Protein AF-A0A9E6VM43-F1 (afdb_monomer)

Sequence (97 aa):
MYATGKEVNFVYEDHHLFIKFTKNGKAADRELFSFSELSDKHFEVIFCGDIDGDTVPDFILETGWHYNLREPALFLSGAAGEDRLYKIVATHKSYGC

Secondary structure (DSSP, 8-state):
-EEEEEEETTEEEEEEEEEEEEETTEEEEEEEEEES---S---EEEEEE-SSSSSSPEEE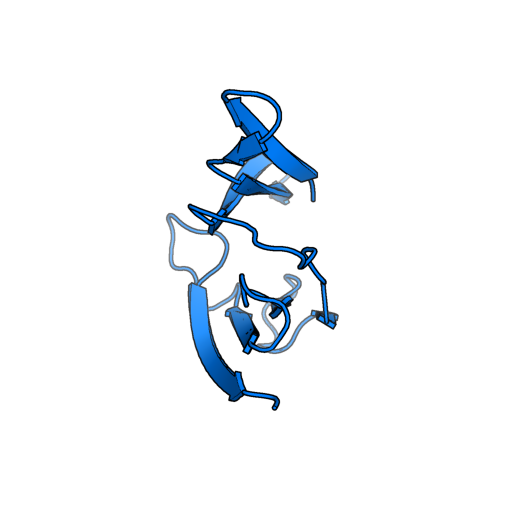EE---STTEE-EEEEESTTS-SS-S-EEEEE--EE--

Mean predicted aligned error: 5.44 Å

Radius of gyration: 14.49 Å; Cα contacts (8 Å, |Δi|>4): 207; chains: 1; bounding box: 32×27×41 Å

Nearest PDB structures (foldseek):
  3od9-assembly1_B  TM=4.903E-01  e=5.179E+00  Aeromonas hydrophila subsp. hydrophila ATCC 7966
  5wfc-assembly1_A  TM=3.747E-01  e=6.397E+00  Thermochaetoides thermophila DSM 1495
  8qca-assembly1_C  TM=4.002E-01  e=9.259E+00  Saccharomyces cerevisiae

Solvent-accessible surface area (backbone atoms only — not comparable to full-atom values): 5718 Å² total; per-residue (Å²): 110,54,74,48,62,43,80,52,95,94,37,66,32,60,32,37,34,32,40,69,48,72,59,96,90,42,77,49,76,44,82,75,50,73,40,71,59,62,45,88,43,75,83,42,79,77,41,79,44,62,82,88,73,73,84,48,70,18,37,32,32,44,68,34,38,38,73,47,40,48,25,45,32,36,31,34,36,84,69,22,61,93,92,39,72,52,27,80,79,48,73,48,83,46,76,63,132

Structure (mmCIF, N/CA/C/O backbone):
data_AF-A0A9E6VM43-F1
#
_entry.id   AF-A0A9E6VM43-F1
#
loop_
_atom_site.group_PDB
_atom_site.id
_atom_site.type_symbol
_atom_site.label_atom_id
_atom_site.label_alt_id
_atom_site.label_comp_id
_atom_site.label_asym_id
_atom_site.label_entity_id
_atom_site.label_seq_id
_atom_site.pdbx_PDB_ins_code
_atom_site.Cartn_x
_atom_site.Cartn_y
_atom_site.Cartn_z
_atom_site.occupancy
_atom_site.B_iso_or_equiv
_atom_site.auth_seq_id
_atom_site.auth_comp_id
_atom_site.auth_asym_id
_atom_site.auth_atom_id
_atom_site.pdbx_PDB_model_num
ATOM 1 N N . MET A 1 1 ? -5.235 10.335 -0.138 1.00 81.31 1 MET A N 1
ATOM 2 C CA . MET A 1 1 ? -3.869 9.832 -0.404 1.00 81.31 1 MET A CA 1
ATOM 3 C C . MET A 1 1 ? -3.134 10.842 -1.263 1.00 81.31 1 MET A C 1
ATOM 5 O O . MET A 1 1 ? -3.797 11.589 -1.974 1.00 81.31 1 MET A O 1
ATOM 9 N N . TYR A 1 2 ? -1.809 10.894 -1.173 1.00 83.38 2 TYR A N 1
ATOM 10 C CA . TYR A 1 2 ? -0.969 11.706 -2.056 1.00 83.38 2 TYR A CA 1
ATOM 11 C C . TYR A 1 2 ? 0.363 10.994 -2.295 1.00 83.38 2 TYR A C 1
ATOM 13 O O . TYR A 1 2 ? 0.811 10.236 -1.437 1.00 83.38 2 TYR A O 1
ATOM 21 N N . ALA A 1 3 ? 0.973 11.227 -3.454 1.00 81.88 3 ALA A N 1
ATOM 22 C CA . ALA A 1 3 ? 2.292 10.706 -3.782 1.00 81.88 3 ALA A CA 1
ATOM 23 C C . ALA A 1 3 ? 3.333 11.831 -3.742 1.00 81.88 3 ALA A C 1
ATOM 25 O O . ALA A 1 3 ? 3.016 12.986 -4.036 1.00 81.88 3 ALA A O 1
ATOM 26 N N . THR A 1 4 ? 4.565 11.490 -3.388 1.00 86.12 4 THR A N 1
ATOM 27 C CA . THR A 1 4 ? 5.745 12.346 -3.545 1.00 86.12 4 THR A CA 1
ATOM 28 C C . THR A 1 4 ? 6.769 11.624 -4.408 1.00 86.12 4 THR A C 1
ATOM 30 O O . THR A 1 4 ? 6.768 10.399 -4.449 1.00 86.12 4 THR A O 1
ATOM 33 N N . GLY A 1 5 ? 7.654 12.373 -5.054 1.00 83.75 5 GLY A N 1
ATOM 34 C CA . GLY A 1 5 ? 8.798 11.846 -5.794 1.00 83.75 5 GLY A CA 1
ATOM 35 C C . GLY A 1 5 ? 9.919 12.878 -5.808 1.00 83.75 5 GLY A C 1
ATOM 36 O O . GLY A 1 5 ? 9.678 14.064 -5.553 1.00 83.75 5 GLY A O 1
ATOM 37 N N . LYS A 1 6 ? 11.139 12.433 -6.083 1.00 84.94 6 LYS A N 1
ATOM 38 C CA . LYS A 1 6 ? 12.324 13.282 -6.182 1.00 84.94 6 LYS A CA 1
ATOM 39 C C . LYS A 1 6 ? 12.745 13.404 -7.637 1.00 84.94 6 LYS A C 1
ATOM 41 O O . LYS A 1 6 ? 12.996 12.406 -8.293 1.00 84.94 6 LYS A O 1
ATOM 46 N N . GLU A 1 7 ? 12.860 14.630 -8.129 1.00 83.94 7 GLU A N 1
ATOM 47 C CA . GLU A 1 7 ? 13.364 14.869 -9.479 1.00 83.94 7 GLU A CA 1
ATOM 48 C C . GLU A 1 7 ? 14.899 14.776 -9.513 1.00 83.94 7 GLU A C 1
ATOM 50 O O . GLU A 1 7 ? 15.598 15.476 -8.774 1.00 83.94 7 GLU A O 1
ATOM 55 N N . VAL A 1 8 ? 15.421 13.919 -10.387 1.00 82.06 8 VAL A N 1
ATOM 56 C CA . VAL A 1 8 ? 16.841 13.726 -10.684 1.00 82.06 8 VAL A CA 1
ATOM 57 C C . VAL A 1 8 ? 16.989 13.671 -12.205 1.00 82.06 8 VAL A C 1
ATOM 59 O O . VAL A 1 8 ? 16.467 12.777 -12.856 1.00 82.06 8 VAL A O 1
ATOM 62 N N . ASN A 1 9 ? 17.691 14.637 -12.806 1.00 85.12 9 ASN A N 1
ATOM 63 C CA . ASN A 1 9 ? 17.928 14.684 -14.260 1.00 85.12 9 ASN A CA 1
ATOM 64 C C . ASN A 1 9 ? 16.650 14.557 -15.128 1.00 85.12 9 ASN A C 1
ATOM 66 O O . ASN A 1 9 ? 16.654 13.819 -16.111 1.00 85.12 9 ASN A O 1
ATOM 70 N N . PHE A 1 10 ? 15.574 15.280 -14.788 1.00 78.56 10 PHE A N 1
ATOM 71 C CA . PHE A 1 10 ? 14.259 15.217 -15.461 1.00 78.56 10 PHE A CA 1
ATOM 72 C C . PHE A 1 10 ? 13.516 13.875 -15.331 1.00 78.56 10 PHE A C 1
ATOM 74 O O . PHE A 1 10 ? 12.509 13.658 -16.004 1.00 78.56 10 PHE A O 1
ATOM 81 N N . VAL A 1 11 ? 13.987 12.989 -14.455 1.00 72.75 11 VAL A N 1
ATOM 82 C CA . VAL A 1 11 ? 13.325 11.739 -14.079 1.00 72.75 11 VAL A CA 1
ATOM 83 C C . VAL A 1 11 ? 12.858 11.870 -12.635 1.00 72.75 11 VAL A C 1
ATOM 85 O O . VAL A 1 11 ? 13.573 12.418 -11.800 1.00 72.75 11 VAL A O 1
ATOM 88 N N . TYR A 1 12 ? 11.651 11.401 -12.328 1.00 73.44 12 TYR A N 1
ATOM 89 C CA . TYR A 1 12 ? 11.224 11.256 -10.939 1.00 73.44 12 TYR A CA 1
ATOM 90 C C . TYR A 1 12 ? 11.658 9.879 -10.433 1.00 73.44 12 TYR A C 1
ATOM 92 O O . TYR A 1 12 ? 11.421 8.868 -11.087 1.00 73.44 12 TYR A O 1
ATOM 100 N N . GLU A 1 13 ? 12.306 9.857 -9.277 1.00 78.00 13 GLU A N 1
ATOM 101 C CA . GLU A 1 13 ? 12.769 8.678 -8.542 1.00 78.00 13 GLU A CA 1
ATOM 102 C C . GLU A 1 13 ? 12.203 8.735 -7.112 1.00 78.00 13 GLU A C 1
ATOM 104 O O . GLU A 1 13 ? 11.579 9.732 -6.731 1.00 78.00 13 GLU A O 1
ATOM 109 N N . ASP A 1 14 ? 12.414 7.688 -6.309 1.00 78.44 14 ASP A N 1
ATOM 110 C CA . ASP A 1 14 ? 12.028 7.647 -4.888 1.00 78.44 14 ASP A CA 1
ATOM 111 C C . ASP A 1 14 ? 10.559 8.047 -4.664 1.00 78.44 14 ASP A C 1
ATOM 113 O O . ASP A 1 14 ? 10.234 9.070 -4.050 1.00 78.44 14 ASP A O 1
ATOM 117 N N . HIS A 1 15 ? 9.638 7.260 -5.216 1.00 79.69 15 HIS A N 1
ATOM 118 C CA . HIS A 1 15 ? 8.216 7.557 -5.127 1.00 79.69 15 HIS A CA 1
ATOM 119 C C . HIS A 1 15 ? 7.645 7.013 -3.826 1.00 79.69 15 HIS A C 1
ATOM 121 O O . HIS A 1 15 ? 7.674 5.810 -3.584 1.00 79.69 15 HIS A O 1
ATOM 127 N N . HIS A 1 16 ? 7.049 7.879 -3.015 1.00 83.88 16 HIS A N 1
ATOM 128 C CA . HIS A 1 16 ? 6.393 7.488 -1.770 1.00 83.88 16 HIS A CA 1
ATOM 129 C C . HIS A 1 16 ? 4.908 7.804 -1.852 1.00 83.88 16 HIS A C 1
ATOM 131 O O . HIS A 1 16 ? 4.503 8.908 -2.215 1.00 83.88 16 HIS A O 1
ATOM 137 N N . LEU A 1 17 ? 4.084 6.835 -1.484 1.00 83.31 17 LEU A N 1
ATOM 138 C CA . LEU A 1 17 ? 2.648 6.987 -1.369 1.00 83.31 17 LEU A CA 1
ATOM 139 C C . LEU A 1 17 ? 2.279 7.157 0.098 1.00 83.31 17 LEU A C 1
ATOM 141 O O . LEU A 1 17 ? 2.573 6.300 0.928 1.00 83.31 17 LEU A O 1
ATOM 145 N N . PHE A 1 18 ? 1.568 8.234 0.403 1.00 86.06 18 PHE A N 1
ATOM 146 C CA . PHE A 1 18 ? 1.103 8.548 1.744 1.00 86.06 18 PHE A CA 1
ATOM 147 C C . PHE A 1 18 ? -0.417 8.482 1.839 1.00 86.06 18 PHE A C 1
ATOM 149 O O . PHE A 1 18 ? -1.163 8.912 0.945 1.00 86.06 18 PHE A O 1
ATOM 156 N N . ILE A 1 19 ? -0.887 8.018 2.992 1.00 85.62 19 ILE A N 1
ATOM 157 C CA . ILE A 1 19 ? -2.283 8.117 3.394 1.00 85.62 19 ILE A CA 1
ATOM 158 C C . ILE A 1 19 ? -2.430 9.134 4.522 1.00 85.62 19 ILE A C 1
ATOM 160 O O . ILE A 1 19 ? -1.672 9.139 5.493 1.00 85.62 19 ILE A O 1
ATOM 164 N N . LYS A 1 20 ? -3.429 10.004 4.363 1.00 87.62 20 LYS A N 1
ATOM 165 C CA . LYS A 1 20 ? -3.895 10.914 5.406 1.00 87.62 20 LYS A CA 1
ATOM 166 C C . LYS A 1 20 ? -5.106 10.284 6.059 1.00 87.62 20 LYS A C 1
ATOM 168 O O . LYS A 1 20 ? -6.031 9.889 5.349 1.00 87.62 20 LYS A O 1
ATOM 173 N N . PHE A 1 21 ? -5.114 10.217 7.378 1.00 77.19 21 PHE A N 1
ATOM 174 C CA . PHE A 1 21 ? -6.220 9.650 8.137 1.00 77.19 21 PHE A CA 1
ATOM 175 C C . PHE A 1 21 ? -6.464 10.469 9.401 1.00 77.19 21 PHE A C 1
ATOM 177 O O . PHE A 1 21 ? -5.582 11.164 9.907 1.00 77.19 21 PHE A O 1
ATOM 184 N N . THR A 1 22 ? -7.691 10.394 9.908 1.00 81.25 22 THR A N 1
ATOM 185 C CA . THR A 1 22 ? -8.050 10.940 11.217 1.00 81.25 22 THR A CA 1
ATOM 186 C C . THR A 1 22 ? -8.467 9.784 12.108 1.00 81.25 22 THR A C 1
ATOM 188 O O . THR A 1 22 ? -9.447 9.108 11.813 1.00 81.25 22 THR A O 1
ATOM 191 N N . LYS A 1 23 ? -7.738 9.558 13.203 1.00 71.88 23 LYS A N 1
ATOM 192 C CA . LYS A 1 23 ? -8.069 8.540 14.212 1.00 71.88 23 LYS A CA 1
ATOM 193 C C . LYS A 1 23 ? -8.259 9.234 15.552 1.00 71.88 23 LYS A C 1
ATOM 195 O O . LYS A 1 23 ? -7.390 9.989 15.983 1.00 71.88 23 LYS A O 1
ATOM 200 N N . ASN A 1 24 ? -9.403 9.017 16.200 1.00 78.50 24 ASN A N 1
ATOM 201 C CA . ASN A 1 24 ? -9.751 9.651 17.482 1.00 78.50 24 ASN A CA 1
ATOM 202 C C . ASN A 1 24 ? -9.580 11.188 17.472 1.00 78.50 24 ASN A C 1
ATOM 204 O O . ASN A 1 24 ? -9.024 11.767 18.403 1.00 78.50 24 ASN A O 1
ATOM 208 N N . GLY A 1 25 ? -9.990 11.846 16.380 1.00 83.38 25 GLY A N 1
ATOM 209 C CA . GLY A 1 25 ? -9.894 13.304 16.218 1.00 83.38 25 GLY A CA 1
ATOM 210 C C . GLY A 1 25 ? -8.486 13.850 15.949 1.00 83.38 25 GLY A C 1
ATOM 211 O O . GLY A 1 25 ? -8.323 15.061 15.822 1.00 83.38 25 GLY A O 1
ATOM 212 N N . LYS A 1 26 ? -7.466 12.990 15.838 1.00 83.25 26 LYS A N 1
ATOM 213 C CA . LYS A 1 26 ? -6.096 13.386 15.494 1.00 83.25 26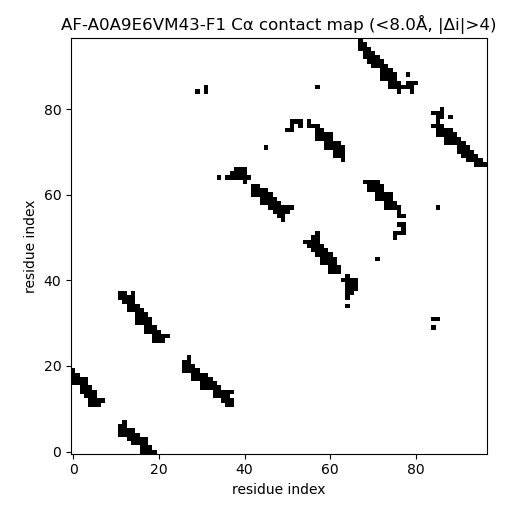 LYS A CA 1
ATOM 214 C C . LYS A 1 26 ? -5.806 13.057 14.036 1.00 83.25 26 LYS A C 1
ATOM 216 O O . LYS A 1 26 ? -5.910 11.898 13.634 1.00 83.25 26 LYS A O 1
ATOM 221 N N . ALA A 1 27 ? -5.437 14.078 13.268 1.00 85.81 27 ALA A N 1
ATOM 222 C CA . ALA A 1 27 ? -4.944 13.912 11.909 1.00 85.81 27 ALA A CA 1
ATOM 223 C C . ALA A 1 27 ? -3.506 13.382 11.932 1.00 85.81 27 ALA A C 1
ATOM 225 O O . ALA A 1 27 ? -2.686 13.820 12.745 1.00 85.81 27 ALA A O 1
ATOM 226 N N . ALA A 1 28 ? -3.206 12.450 11.038 1.00 82.31 28 ALA A N 1
ATOM 227 C CA . ALA A 1 28 ? -1.863 11.945 10.831 1.00 82.31 28 ALA A CA 1
ATOM 228 C C . ALA A 1 28 ? -1.665 11.513 9.376 1.00 82.31 28 ALA A C 1
ATOM 230 O O . ALA A 1 28 ? -2.596 11.067 8.701 1.00 82.31 28 ALA A O 1
ATOM 231 N N . ASP A 1 29 ? -0.408 11.601 8.951 1.00 86.00 29 ASP A N 1
ATOM 232 C CA . ASP A 1 29 ? 0.056 11.160 7.645 1.00 86.00 29 ASP A CA 1
ATOM 233 C C . ASP A 1 29 ? 1.043 10.005 7.869 1.00 86.00 29 ASP A C 1
ATOM 235 O O . ASP A 1 29 ? 1.885 10.048 8.780 1.00 86.00 29 ASP A O 1
ATOM 239 N N . ARG A 1 30 ? 0.912 8.932 7.088 1.00 83.94 30 ARG A N 1
ATOM 240 C CA . ARG A 1 30 ? 1.814 7.772 7.131 1.00 83.94 30 ARG A CA 1
ATOM 241 C C . ARG A 1 30 ? 2.120 7.294 5.725 1.00 83.94 30 ARG A C 1
ATOM 243 O O . ARG A 1 30 ? 1.254 7.341 4.851 1.00 83.94 30 ARG A O 1
ATOM 250 N N . GLU A 1 31 ? 3.351 6.837 5.534 1.00 83.69 31 GLU A N 1
ATOM 251 C CA . GLU A 1 31 ? 3.734 6.140 4.313 1.00 83.69 31 GLU A CA 1
ATOM 252 C C . GLU A 1 31 ? 2.971 4.815 4.237 1.00 83.69 31 GLU A C 1
ATOM 254 O O . GLU A 1 31 ? 2.914 4.056 5.205 1.00 83.69 31 GLU A O 1
ATOM 259 N N . LEU A 1 32 ? 2.346 4.587 3.089 1.00 79.75 32 LEU A N 1
ATOM 260 C CA . LEU A 1 32 ? 1.615 3.376 2.755 1.00 79.75 32 LEU A CA 1
ATOM 261 C C . LEU A 1 32 ? 2.515 2.403 1.994 1.00 79.75 32 LEU A C 1
ATOM 263 O O . LEU A 1 32 ? 2.512 1.206 2.272 1.00 79.75 32 LEU A O 1
ATOM 267 N N . PHE A 1 33 ? 3.275 2.928 1.032 1.00 76.19 33 PHE A N 1
ATOM 268 C CA . PHE A 1 33 ? 4.173 2.158 0.183 1.00 76.19 33 PHE A CA 1
ATOM 269 C C . PHE A 1 33 ? 5.182 3.079 -0.511 1.00 76.19 33 PHE A C 1
ATOM 271 O O . PHE A 1 33 ? 4.883 4.255 -0.728 1.00 76.19 33 PHE A O 1
ATOM 278 N N . SER A 1 34 ? 6.334 2.545 -0.907 1.00 77.19 34 SER A N 1
ATOM 279 C CA . SER A 1 34 ? 7.337 3.260 -1.697 1.00 77.19 34 SER A CA 1
ATOM 280 C C . SER A 1 34 ? 7.857 2.418 -2.861 1.00 77.19 34 SER A C 1
ATOM 282 O O . SER A 1 34 ? 7.936 1.192 -2.785 1.00 77.19 34 SER A O 1
ATOM 284 N N . PHE A 1 35 ? 8.194 3.098 -3.953 1.00 74.56 35 PHE A N 1
ATOM 285 C CA . PHE A 1 35 ? 8.769 2.544 -5.172 1.00 74.56 35 PHE A CA 1
ATOM 286 C C . PHE A 1 35 ? 10.097 3.244 -5.440 1.00 74.56 35 PHE A C 1
ATOM 288 O O . PHE A 1 35 ? 10.149 4.473 -5.478 1.00 74.56 35 PHE A O 1
ATOM 295 N N . SER A 1 36 ? 11.161 2.481 -5.675 1.00 66.94 36 SER A N 1
ATOM 296 C CA . SER A 1 36 ? 12.454 3.057 -6.056 1.00 66.94 36 SER A CA 1
ATOM 297 C C . SER A 1 36 ? 12.418 3.646 -7.468 1.00 66.94 36 SER A C 1
ATOM 299 O O . SER A 1 36 ? 12.993 4.700 -7.713 1.00 66.94 36 SER A O 1
ATOM 301 N N . GLU A 1 37 ? 11.691 3.003 -8.385 1.00 66.81 37 GLU A N 1
ATOM 302 C CA . GLU A 1 37 ? 11.633 3.370 -9.800 1.00 66.81 37 GLU A CA 1
ATOM 303 C C . GLU A 1 37 ? 10.204 3.177 -10.336 1.00 66.81 37 GLU A C 1
ATOM 305 O O . GLU A 1 37 ? 9.524 2.216 -9.972 1.00 66.81 37 GLU A O 1
ATOM 310 N N . LEU A 1 38 ? 9.746 4.087 -11.199 1.00 67.44 38 LEU A N 1
ATOM 311 C CA . LEU A 1 38 ? 8.525 3.935 -11.996 1.00 67.44 38 LEU A CA 1
ATOM 312 C C . LEU A 1 38 ? 8.914 4.058 -13.472 1.00 67.44 38 LEU A C 1
ATOM 314 O O . LEU A 1 38 ? 9.355 5.116 -13.911 1.00 67.44 38 LEU A O 1
ATOM 318 N N 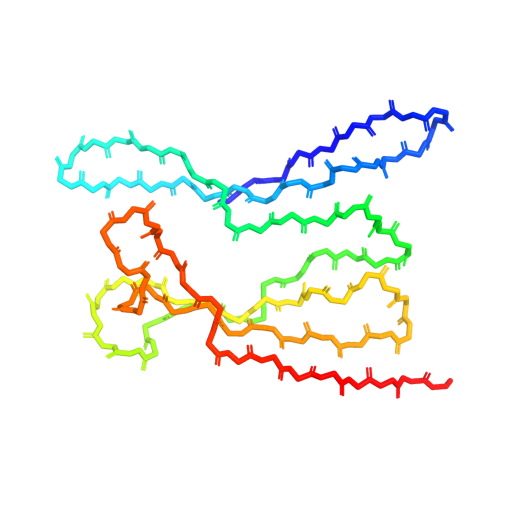. SER A 1 39 ? 8.760 2.977 -14.236 1.00 66.44 39 SER A N 1
ATOM 319 C CA . SER A 1 39 ? 9.003 2.938 -15.679 1.00 66.44 39 SER A CA 1
ATOM 320 C C . SER A 1 39 ? 7.670 2.785 -16.405 1.00 66.44 39 SER A C 1
ATOM 322 O O . SER A 1 39 ? 7.057 1.716 -16.410 1.00 66.44 39 SER A O 1
ATOM 324 N N . ASP A 1 40 ? 7.211 3.889 -16.998 1.00 67.88 40 ASP A N 1
ATOM 325 C CA . ASP A 1 40 ? 6.051 3.956 -17.900 1.00 67.88 40 ASP A CA 1
ATOM 326 C C . ASP A 1 40 ? 4.728 3.413 -17.329 1.00 67.88 40 ASP A C 1
ATOM 328 O O . ASP A 1 40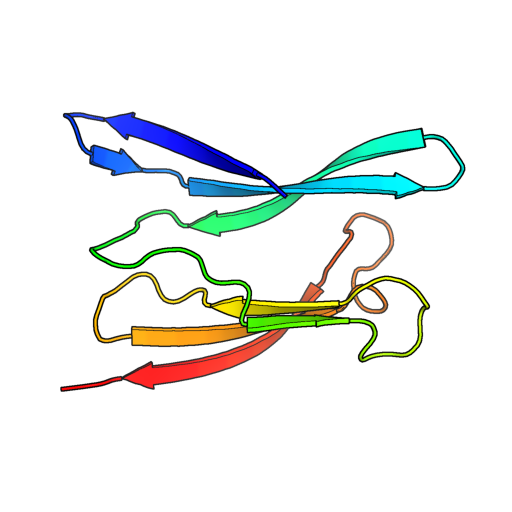 ? 3.794 3.096 -18.070 1.00 67.88 40 ASP A O 1
ATOM 332 N N . LYS A 1 41 ? 4.613 3.327 -15.999 1.00 71.38 41 LYS A N 1
ATOM 333 C CA . LYS A 1 41 ? 3.404 2.877 -15.313 1.00 71.38 41 LYS A CA 1
ATOM 334 C C . LYS A 1 41 ? 3.037 3.806 -14.164 1.00 71.38 41 LYS A C 1
ATOM 336 O O . LYS A 1 41 ? 3.891 4.279 -13.419 1.00 71.38 41 LYS A O 1
ATOM 341 N N . HIS A 1 42 ? 1.741 4.068 -14.034 1.00 69.94 42 HIS A N 1
ATOM 342 C CA . HIS A 1 42 ? 1.190 4.902 -12.974 1.00 69.94 42 HIS A CA 1
ATOM 343 C C . HIS A 1 42 ? 0.620 4.050 -11.842 1.00 69.94 42 HIS A C 1
ATOM 345 O O . HIS A 1 42 ? 0.134 2.939 -12.054 1.00 69.94 42 HIS A O 1
ATOM 351 N N . PHE A 1 43 ? 0.638 4.624 -10.643 1.00 77.12 43 PHE A N 1
ATOM 352 C CA . PHE A 1 43 ? -0.050 4.087 -9.480 1.00 77.12 43 PHE A CA 1
ATOM 353 C C . PHE A 1 43 ? -1.569 4.016 -9.717 1.00 77.12 43 PHE A C 1
ATOM 355 O O . PHE A 1 43 ? -2.178 4.992 -10.158 1.00 77.12 43 PHE A O 1
ATOM 362 N N . GLU A 1 44 ? -2.188 2.886 -9.372 1.00 86.50 44 GLU A N 1
ATOM 363 C CA . GLU A 1 44 ? -3.631 2.664 -9.503 1.00 86.50 44 GLU A CA 1
ATOM 364 C C . GLU A 1 44 ? -4.198 2.088 -8.195 1.00 86.50 44 GLU A C 1
ATOM 366 O O . GLU A 1 44 ? -3.699 1.091 -7.667 1.00 86.50 44 GLU A O 1
ATOM 371 N N . VAL A 1 45 ? -5.274 2.697 -7.683 1.00 90.31 45 VAL A N 1
ATOM 372 C CA . VAL A 1 45 ? -6.104 2.091 -6.632 1.00 90.31 45 VAL A CA 1
ATOM 373 C C . VAL A 1 45 ? -7.121 1.189 -7.320 1.00 90.31 45 VAL A C 1
ATOM 375 O O . VAL A 1 45 ? -8.067 1.682 -7.928 1.00 90.31 45 VAL A O 1
ATOM 378 N N . ILE A 1 46 ? -6.926 -0.125 -7.227 1.00 94.75 46 ILE A N 1
ATOM 379 C CA . ILE A 1 46 ? -7.828 -1.121 -7.823 1.00 94.75 46 ILE A CA 1
ATOM 380 C C . ILE A 1 46 ? -9.086 -1.274 -6.957 1.00 94.75 46 ILE A C 1
ATOM 382 O O . ILE A 1 46 ? -10.188 -1.433 -7.477 1.00 94.75 46 ILE A O 1
ATOM 386 N N . PHE A 1 47 ? -8.930 -1.216 -5.632 1.00 95.69 47 PHE A N 1
ATOM 387 C CA . PHE A 1 47 ? -10.030 -1.330 -4.678 1.00 95.69 47 PHE A CA 1
ATOM 388 C C . PHE A 1 47 ? -9.763 -0.512 -3.409 1.00 95.69 47 PHE A C 1
ATOM 390 O O . PHE A 1 47 ? -8.617 -0.404 -2.969 1.00 95.69 47 PHE A O 1
ATOM 397 N N . CYS A 1 48 ? -10.836 0.024 -2.823 1.00 94.00 48 CYS A N 1
ATOM 398 C CA . CYS A 1 48 ? -10.866 0.675 -1.515 1.00 94.00 48 CYS A CA 1
ATOM 399 C C . CYS A 1 48 ? -12.182 0.307 -0.817 1.00 94.00 48 CYS A C 1
ATOM 401 O O . CYS A 1 48 ? -13.259 0.648 -1.314 1.00 94.00 48 CYS A O 1
ATOM 403 N N . GLY A 1 49 ? -12.100 -0.392 0.309 1.00 93.69 49 GLY A N 1
ATOM 404 C CA . GLY A 1 49 ? -13.261 -0.877 1.056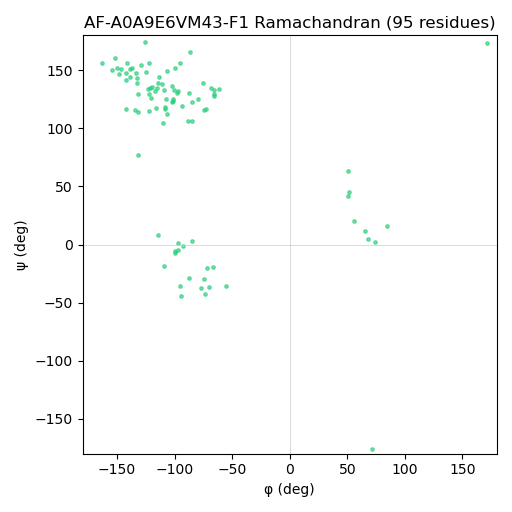 1.00 93.69 49 GLY A CA 1
ATOM 405 C C . GLY A 1 49 ? -12.840 -1.816 2.179 1.00 93.69 49 GLY A C 1
ATOM 406 O O . GLY A 1 49 ? -11.673 -2.149 2.280 1.00 93.69 49 GLY A O 1
ATOM 407 N N . ASP A 1 50 ? -13.778 -2.225 3.021 1.00 95.50 50 ASP A N 1
ATOM 408 C CA . ASP A 1 50 ? -13.504 -3.075 4.186 1.00 95.50 50 ASP A CA 1
ATOM 409 C C . ASP A 1 50 ? -13.572 -4.564 3.788 1.00 95.50 50 ASP A C 1
ATOM 411 O O . ASP A 1 50 ? -14.648 -5.078 3.467 1.00 95.50 50 ASP A O 1
ATOM 415 N N . ILE A 1 51 ? -12.416 -5.225 3.703 1.00 96.62 51 ILE A N 1
ATOM 416 C CA . ILE A 1 51 ? -12.254 -6.635 3.311 1.00 96.62 51 ILE A CA 1
ATOM 417 C C . ILE A 1 51 ? -12.194 -7.529 4.552 1.00 96.62 51 ILE A C 1
ATOM 419 O O . ILE A 1 51 ? -12.694 -8.657 4.499 1.00 96.62 51 ILE A O 1
ATOM 423 N N . ASP A 1 52 ? -11.582 -7.063 5.644 1.00 94.94 52 ASP A N 1
ATOM 424 C CA . ASP A 1 52 ? -11.376 -7.860 6.861 1.00 94.94 52 ASP A CA 1
ATOM 425 C C . ASP A 1 52 ? -12.382 -7.592 7.999 1.00 94.94 52 ASP A C 1
ATOM 427 O O . ASP A 1 52 ? -12.438 -8.361 8.965 1.00 94.94 52 ASP A O 1
ATOM 431 N N . GLY A 1 53 ? -13.261 -6.603 7.835 1.00 94.06 53 GLY A N 1
ATOM 432 C CA . GLY A 1 53 ? -14.377 -6.296 8.726 1.00 94.06 53 GLY A CA 1
ATOM 433 C C . GLY A 1 53 ? -14.007 -5.419 9.923 1.00 94.06 53 GLY A C 1
ATOM 434 O O . GLY A 1 53 ? -14.773 -5.381 10.893 1.00 94.06 53 GLY A O 1
ATOM 435 N N . ASP A 1 54 ? -12.850 -4.751 9.909 1.00 91.62 54 ASP A N 1
ATOM 436 C CA . ASP A 1 54 ? -12.369 -3.913 11.014 1.00 91.62 54 ASP A CA 1
ATOM 437 C C . ASP A 1 54 ? -12.914 -2.471 10.998 1.00 91.62 54 ASP A C 1
ATOM 439 O O . ASP A 1 54 ? -12.591 -1.677 11.889 1.00 91.62 54 ASP A O 1
ATOM 443 N N . THR A 1 55 ? -13.792 -2.139 10.042 1.00 88.94 55 THR A N 1
ATOM 444 C CA . THR A 1 55 ? -14.385 -0.809 9.792 1.00 88.94 55 THR A CA 1
ATOM 445 C C . THR A 1 55 ? -13.409 0.257 9.287 1.00 88.94 55 THR A C 1
ATOM 447 O O . THR A 1 55 ? -13.792 1.422 9.113 1.00 88.94 55 THR A O 1
ATOM 450 N N . VAL A 1 56 ? -12.158 -0.116 9.021 1.00 87.94 56 VAL A N 1
ATOM 451 C CA . VAL A 1 56 ? -11.142 0.716 8.381 1.00 87.94 56 VAL A CA 1
ATOM 452 C C . VAL A 1 56 ? -11.015 0.271 6.915 1.00 87.94 56 VAL A C 1
ATOM 454 O O . VAL A 1 56 ? -11.038 -0.914 6.617 1.00 87.94 56 VAL A O 1
ATOM 457 N N . PRO A 1 57 ? -10.932 1.198 5.943 1.00 91.12 57 PRO A N 1
ATOM 458 C CA . PRO A 1 57 ? -10.784 0.795 4.547 1.00 91.12 57 PRO A CA 1
ATOM 459 C C . PRO A 1 57 ? -9.451 0.088 4.281 1.00 91.12 57 PRO A C 1
ATOM 461 O O . PRO A 1 57 ? -8.395 0.677 4.536 1.00 91.12 57 PRO A O 1
ATOM 464 N N . ASP A 1 58 ? -9.527 -1.093 3.672 1.00 93.62 58 ASP A N 1
ATOM 465 C CA . ASP A 1 58 ? -8.441 -1.851 3.053 1.00 93.62 58 ASP A CA 1
ATOM 466 C C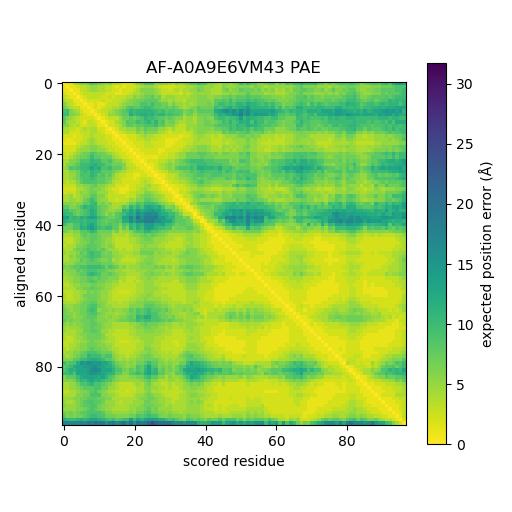 . ASP A 1 58 ? -8.217 -1.429 1.599 1.00 93.62 58 ASP A C 1
ATOM 468 O O . ASP A 1 58 ? -9.069 -0.794 0.961 1.00 93.62 58 ASP A O 1
ATOM 472 N N . PHE A 1 59 ? -7.076 -1.833 1.034 1.00 93.75 59 PHE A N 1
ATOM 473 C CA . PHE A 1 59 ? -6.731 -1.505 -0.346 1.00 93.75 59 PHE A CA 1
ATOM 474 C C . PHE A 1 59 ? -6.227 -2.696 -1.147 1.00 93.75 59 PHE A C 1
ATOM 476 O O . PHE A 1 59 ? -5.419 -3.496 -0.678 1.00 93.75 59 PHE A O 1
ATOM 483 N N . ILE A 1 60 ? -6.612 -2.726 -2.423 1.00 95.50 60 ILE A N 1
ATOM 484 C CA . ILE A 1 60 ? -5.849 -3.430 -3.455 1.00 95.50 60 ILE A CA 1
ATOM 485 C C . ILE A 1 60 ? -5.210 -2.359 -4.327 1.00 95.50 60 ILE A C 1
ATOM 487 O O . ILE A 1 60 ? -5.915 -1.574 -4.965 1.00 95.50 60 ILE A O 1
ATOM 491 N N . LEU A 1 61 ? -3.882 -2.313 -4.334 1.00 91.94 61 LEU A N 1
ATOM 492 C CA . LEU A 1 61 ? -3.111 -1.327 -5.086 1.00 91.94 61 LEU A CA 1
ATOM 493 C C . LEU A 1 61 ? -2.309 -2.021 -6.174 1.00 91.94 61 LEU A C 1
ATOM 495 O O . LEU A 1 61 ? -1.725 -3.075 -5.939 1.00 91.94 61 LEU A O 1
ATOM 499 N N . GLU A 1 62 ? -2.256 -1.422 -7.355 1.00 90.75 62 GLU A N 1
ATOM 500 C CA . GLU A 1 62 ? -1.292 -1.816 -8.373 1.00 90.75 62 GLU A CA 1
ATOM 501 C C . GLU A 1 62 ? 0.097 -1.307 -7.975 1.00 90.75 62 GLU A C 1
ATOM 503 O O . GLU A 1 62 ? 0.320 -0.096 -7.907 1.00 90.75 62 GLU A O 1
ATOM 508 N N . THR A 1 63 ? 1.025 -2.230 -7.719 1.00 88.38 63 THR A N 1
ATOM 509 C CA . THR A 1 63 ? 2.404 -1.922 -7.318 1.00 88.38 63 THR A CA 1
ATOM 510 C C . THR A 1 63 ? 3.451 -2.338 -8.356 1.00 88.38 63 THR A C 1
ATOM 512 O O . THR A 1 63 ? 4.649 -2.289 -8.087 1.00 88.38 63 THR A O 1
ATOM 515 N N . GLY A 1 64 ? 3.036 -2.762 -9.549 1.00 87.88 64 GLY A N 1
ATOM 516 C CA . GLY A 1 64 ? 3.951 -3.046 -10.648 1.00 87.88 64 GLY A CA 1
ATOM 517 C C . GLY A 1 64 ? 4.600 -1.760 -11.153 1.00 87.88 64 GLY A C 1
ATOM 518 O O . GLY A 1 64 ? 3.919 -0.762 -11.375 1.00 87.88 64 GLY A O 1
ATOM 519 N N . TRP A 1 65 ? 5.912 -1.801 -11.362 1.00 82.69 65 TRP A N 1
ATOM 520 C CA . TRP A 1 65 ? 6.721 -0.636 -11.737 1.00 82.69 65 TRP A CA 1
ATOM 521 C C . TRP A 1 65 ? 7.037 -0.551 -13.235 1.00 82.69 65 TRP A C 1
ATOM 523 O O . TRP A 1 65 ? 7.603 0.443 -13.672 1.00 82.69 65 TRP A O 1
ATOM 533 N N . HIS A 1 66 ? 6.699 -1.583 -14.012 1.00 84.50 66 HIS A N 1
ATOM 534 C CA . HIS A 1 66 ? 7.058 -1.706 -15.426 1.00 84.50 66 HIS A CA 1
ATOM 535 C C . HIS A 1 66 ? 5.812 -1.927 -16.289 1.00 84.50 66 HIS A C 1
ATOM 537 O O . HIS A 1 66 ? 4.860 -2.573 -15.843 1.00 84.50 66 HIS A O 1
ATOM 543 N N . TYR A 1 67 ? 5.822 -1.441 -17.534 1.00 82.56 67 TYR A N 1
ATOM 544 C CA . TYR A 1 67 ? 4.643 -1.432 -18.417 1.00 82.56 67 TYR A CA 1
ATOM 545 C C . TYR A 1 67 ? 4.000 -2.813 -18.627 1.00 82.56 67 TYR A C 1
ATOM 547 O O . TYR A 1 67 ? 2.778 -2.924 -18.714 1.00 82.56 67 TYR A O 1
ATOM 555 N N . ASN A 1 68 ? 4.805 -3.877 -18.684 1.00 88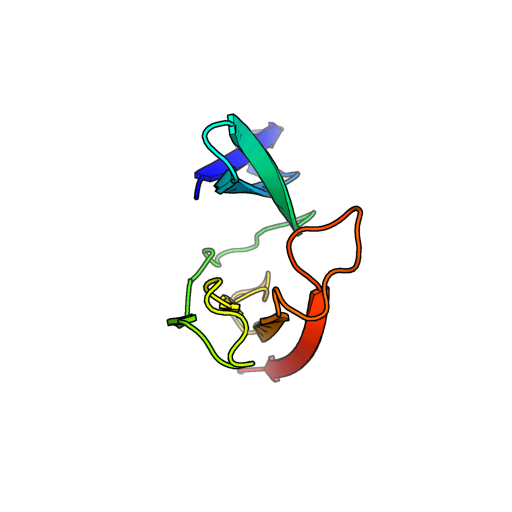.12 68 ASN A N 1
ATOM 556 C CA . ASN A 1 68 ? 4.321 -5.241 -18.890 1.00 88.12 68 ASN A CA 1
ATOM 557 C C . ASN A 1 68 ? 4.154 -6.043 -17.592 1.00 88.12 68 ASN A C 1
ATOM 559 O O . ASN A 1 68 ? 3.790 -7.214 -17.653 1.00 88.12 68 ASN A O 1
ATOM 563 N N . LEU A 1 69 ? 4.420 -5.447 -16.428 1.00 88.88 69 LEU A 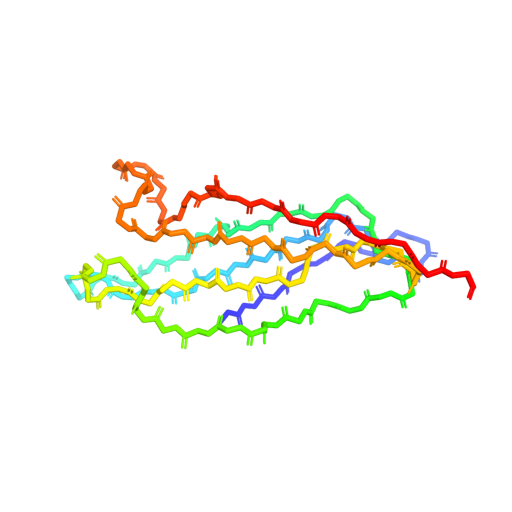N 1
ATOM 564 C CA . LEU A 1 69 ? 4.257 -6.084 -15.125 1.00 88.88 69 LEU A CA 1
ATOM 565 C C . LEU A 1 69 ? 2.964 -5.590 -14.481 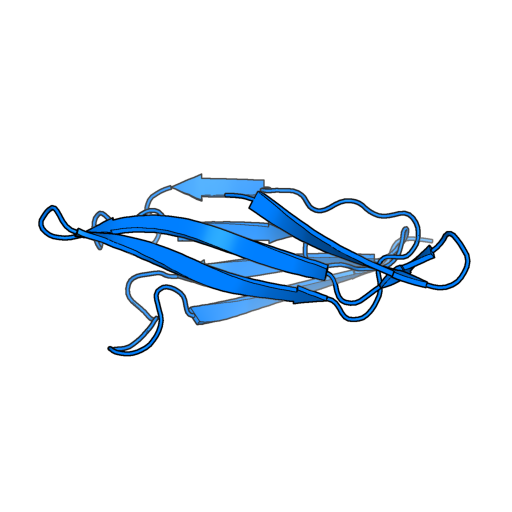1.00 88.88 69 LEU A C 1
ATOM 567 O O . LEU A 1 69 ? 2.801 -4.396 -14.249 1.00 88.88 69 LEU A O 1
ATOM 571 N N . ARG A 1 70 ? 2.064 -6.507 -14.126 1.00 91.12 70 ARG A N 1
ATOM 572 C CA . ARG A 1 70 ? 0.903 -6.258 -13.258 1.00 91.12 70 ARG A CA 1
ATOM 573 C C . ARG A 1 70 ? 1.166 -6.942 -11.919 1.00 91.12 70 ARG A C 1
ATOM 575 O O . ARG A 1 70 ? 1.326 -8.163 -11.878 1.00 91.12 70 ARG A O 1
ATOM 582 N N . GLU A 1 71 ? 1.232 -6.158 -10.849 1.00 92.88 71 GLU A N 1
ATOM 583 C CA . GLU A 1 71 ? 1.458 -6.623 -9.481 1.00 92.88 71 GLU A CA 1
ATOM 584 C C . GLU A 1 71 ? 0.442 -5.993 -8.516 1.00 92.88 71 GLU A C 1
ATOM 586 O O . GLU A 1 71 ? 0.775 -5.058 -7.793 1.00 92.88 71 GLU A O 1
ATOM 591 N N . PRO A 1 72 ? -0.818 -6.462 -8.479 1.00 94.50 72 PRO A N 1
ATOM 592 C CA . PRO A 1 72 ? -1.745 -6.069 -7.430 1.00 94.50 72 PRO A CA 1
ATOM 593 C C . PRO A 1 72 ? -1.278 -6.595 -6.069 1.00 94.50 72 PRO A C 1
ATOM 595 O O . PRO A 1 72 ? -0.960 -7.781 -5.923 1.00 94.50 72 PRO A O 1
ATOM 598 N N . ALA A 1 73 ? -1.286 -5.726 -5.065 1.00 94.12 73 ALA A N 1
ATOM 599 C CA . ALA A 1 73 ? -0.958 -6.032 -3.680 1.00 94.12 73 ALA A CA 1
ATOM 600 C C . ALA A 1 73 ? -2.145 -5.702 -2.764 1.00 94.12 73 ALA A C 1
ATOM 602 O O . ALA A 1 73 ? -2.760 -4.642 -2.892 1.00 94.12 73 ALA A O 1
ATOM 603 N N . LEU A 1 74 ? -2.462 -6.619 -1.847 1.00 95.75 74 LEU A N 1
ATOM 604 C CA . LEU A 1 74 ? -3.513 -6.469 -0.840 1.00 95.75 74 LEU A CA 1
ATOM 605 C C . LEU A 1 74 ? -2.918 -5.915 0.456 1.00 95.75 74 LEU A C 1
ATOM 607 O O . LEU A 1 74 ? -2.075 -6.560 1.087 1.00 95.75 74 LEU A O 1
ATOM 611 N N . PHE A 1 75 ? -3.405 -4.746 0.854 1.00 93.62 75 PHE A N 1
ATOM 612 C CA . PHE A 1 75 ? -3.072 -4.034 2.079 1.00 93.62 75 PHE A CA 1
ATOM 613 C C . PHE A 1 75 ? -4.254 -4.146 3.042 1.00 93.62 75 PHE A C 1
ATOM 615 O O . PHE A 1 75 ? -5.300 -3.565 2.762 1.00 93.62 75 PHE A O 1
ATOM 622 N N . LEU A 1 76 ? -4.076 -4.863 4.156 1.00 94.38 76 LEU A N 1
ATOM 623 C CA . LEU A 1 76 ? -5.096 -4.980 5.204 1.00 94.38 76 LEU A CA 1
ATOM 624 C C . LEU A 1 76 ? -4.807 -4.056 6.389 1.00 94.38 76 LEU A C 1
ATOM 626 O O . LEU A 1 76 ? -3.668 -4.043 6.881 1.00 94.38 76 LEU A O 1
ATOM 630 N N . SER A 1 77 ? -5.815 -3.321 6.860 1.00 91.12 77 SER A N 1
ATOM 631 C CA . SER A 1 77 ? -5.753 -2.485 8.062 1.00 91.12 77 SER A CA 1
ATOM 632 C C . SER A 1 77 ? -5.764 -3.309 9.340 1.00 91.12 77 SER A C 1
ATOM 634 O O . SER A 1 77 ? -4.913 -3.083 10.209 1.00 91.12 77 SER A O 1
ATOM 636 N N . GLY A 1 78 ? -6.606 -4.339 9.434 1.00 90.69 78 GLY A N 1
ATOM 637 C CA . GLY A 1 78 ? -6.715 -5.171 10.636 1.00 90.69 78 GLY A CA 1
ATOM 638 C C . GLY A 1 78 ? -5.459 -6.002 10.912 1.00 90.69 78 GLY A C 1
ATOM 639 O O . GLY A 1 78 ? -5.196 -6.411 12.045 1.00 90.69 78 GLY A O 1
ATOM 640 N N . ALA A 1 79 ? -4.615 -6.206 9.896 1.00 91.19 79 ALA A N 1
ATOM 641 C CA . ALA A 1 79 ? -3.366 -6.962 9.994 1.00 91.19 79 ALA A CA 1
ATOM 642 C C . ALA A 1 79 ? -2.118 -6.105 10.301 1.00 91.19 79 ALA A C 1
ATOM 644 O O . ALA A 1 79 ? -1.011 -6.650 10.391 1.00 91.19 79 ALA A O 1
ATOM 645 N N . ALA A 1 80 ? -2.256 -4.782 10.426 1.00 84.06 80 ALA A N 1
ATOM 646 C CA . ALA A 1 80 ? -1.135 -3.840 10.414 1.00 84.06 80 ALA A CA 1
ATOM 647 C C . ALA A 1 80 ? -0.240 -3.841 11.671 1.00 84.06 80 ALA A C 1
ATOM 649 O O . ALA A 1 80 ? 0.926 -3.444 11.597 1.00 84.06 80 ALA A O 1
ATOM 650 N N . GLY A 1 81 ? -0.734 -4.348 12.804 1.00 78.94 81 GLY A N 1
ATOM 651 C CA . GLY A 1 81 ? -0.062 -4.202 14.102 1.00 78.94 81 GLY A CA 1
ATOM 652 C C . GLY A 1 81 ? -0.128 -2.761 14.632 1.00 78.94 81 GLY A C 1
ATOM 653 O O . GLY A 1 81 ? -0.781 -1.906 14.044 1.00 78.94 81 GLY A O 1
ATOM 654 N N . GLU A 1 82 ? 0.520 -2.474 15.764 1.00 75.62 82 GLU A N 1
ATOM 655 C CA . GLU A 1 82 ? 0.344 -1.184 16.464 1.00 75.62 82 GLU A CA 1
ATOM 656 C C . GLU A 1 82 ? 1.053 0.007 15.786 1.00 75.62 82 GLU A C 1
ATOM 658 O O . GLU A 1 82 ? 0.563 1.135 15.853 1.00 75.62 82 GLU A O 1
ATOM 663 N N . ASP A 1 83 ? 2.168 -0.238 15.090 1.00 75.88 83 ASP A N 1
ATOM 664 C CA . ASP A 1 83 ? 3.030 0.818 14.532 1.00 75.88 83 ASP A CA 1
ATOM 665 C C . ASP A 1 83 ? 2.764 1.143 13.054 1.00 75.88 83 ASP A C 1
ATOM 667 O O . ASP A 1 83 ? 3.376 2.055 12.488 1.00 75.88 83 ASP A O 1
ATOM 671 N N . ARG A 1 84 ? 1.874 0.396 12.394 1.00 75.75 84 ARG A N 1
ATOM 672 C CA . ARG A 1 84 ? 1.567 0.563 10.967 1.00 75.75 84 ARG A CA 1
ATOM 673 C C . ARG A 1 84 ? 0.063 0.665 10.777 1.00 75.75 84 ARG A C 1
ATOM 675 O O . ARG A 1 84 ? -0.710 0.170 11.584 1.00 75.75 84 ARG A O 1
ATOM 682 N N . LEU A 1 85 ? -0.349 1.323 9.699 1.00 82.69 85 LEU A N 1
ATOM 683 C CA . LEU A 1 85 ? -1.765 1.391 9.328 1.00 82.69 85 LEU A CA 1
ATOM 684 C C . LEU A 1 85 ? -2.207 0.232 8.456 1.00 82.69 85 LEU A C 1
ATOM 686 O O . LEU A 1 85 ? -3.374 -0.120 8.486 1.00 82.69 85 LEU A O 1
ATOM 690 N N . TYR A 1 86 ? -1.278 -0.320 7.681 1.00 88.62 86 TYR A N 1
ATOM 691 C CA . TYR A 1 86 ? -1.547 -1.394 6.745 1.00 88.62 86 TYR A CA 1
ATOM 692 C C . TYR A 1 86 ? -0.430 -2.422 6.786 1.00 88.62 86 TYR A C 1
ATOM 694 O O . TYR A 1 86 ? 0.739 -2.099 7.032 1.00 88.62 86 TYR A O 1
ATOM 702 N N . LYS A 1 87 ? -0.788 -3.663 6.479 1.00 90.00 87 LYS A N 1
ATOM 703 C CA . LYS A 1 87 ? 0.156 -4.732 6.173 1.00 90.00 87 LYS A CA 1
ATOM 704 C C . LYS A 1 87 ? -0.149 -5.297 4.800 1.00 90.00 87 LYS A C 1
ATOM 706 O O . LYS A 1 87 ? -1.293 -5.619 4.498 1.00 90.00 87 LYS A O 1
ATOM 711 N N . ILE A 1 88 ? 0.896 -5.477 3.999 1.00 92.38 88 ILE A N 1
ATOM 712 C CA . ILE A 1 88 ? 0.792 -6.254 2.766 1.00 92.38 88 ILE A CA 1
ATOM 713 C C . ILE A 1 88 ? 0.674 -7.721 3.161 1.00 92.38 88 ILE A C 1
ATOM 715 O O . ILE A 1 88 ? 1.588 -8.274 3.780 1.00 92.38 88 ILE A O 1
ATOM 719 N N . VAL A 1 89 ? -0.456 -8.338 2.836 1.00 95.31 89 VAL A N 1
ATOM 720 C CA . VAL A 1 89 ? -0.734 -9.740 3.188 1.00 95.31 89 VAL A CA 1
ATOM 721 C C . VAL A 1 89 ? -0.709 -10.670 1.981 1.00 95.31 89 VAL A C 1
ATOM 723 O O . VAL A 1 89 ? -0.551 -11.876 2.151 1.00 95.31 89 VAL A O 1
ATOM 726 N N . ALA A 1 90 ? -0.829 -10.123 0.772 1.00 95.50 90 ALA A N 1
ATOM 727 C CA . ALA A 1 90 ? -0.750 -10.878 -0.470 1.00 95.50 90 ALA A CA 1
ATOM 728 C C . ALA A 1 90 ? -0.294 -9.985 -1.627 1.00 95.50 90 ALA A C 1
ATOM 730 O O . ALA A 1 90 ? -0.587 -8.789 -1.653 1.00 95.50 90 ALA A O 1
ATOM 731 N N . THR A 1 91 ? 0.381 -10.589 -2.602 1.00 95.25 91 THR A N 1
ATOM 732 C CA . THR A 1 91 ? 0.700 -9.980 -3.897 1.00 95.25 91 THR A CA 1
ATOM 733 C C . THR A 1 91 ? 0.458 -10.996 -5.009 1.00 95.25 91 THR A C 1
ATOM 735 O O . THR A 1 91 ? 0.560 -12.206 -4.790 1.00 95.25 91 THR A O 1
ATOM 738 N N . HIS A 1 92 ? 0.125 -10.521 -6.208 1.00 95.81 92 HIS A N 1
ATOM 739 C CA . HIS A 1 92 ? -0.023 -11.369 -7.389 1.00 95.81 92 HIS A CA 1
ATOM 740 C C . HIS A 1 92 ? 0.741 -10.772 -8.567 1.00 95.81 92 HIS A C 1
ATOM 742 O O . HIS A 1 92 ? 0.369 -9.720 -9.069 1.00 95.81 92 HIS A O 1
ATOM 748 N N . LYS A 1 93 ? 1.789 -11.451 -9.039 1.00 94.94 93 LYS A N 1
ATOM 749 C CA . LYS A 1 93 ? 2.599 -10.995 -10.177 1.00 94.94 93 LYS A CA 1
ATOM 750 C C . LYS A 1 93 ? 2.158 -11.667 -11.468 1.00 94.94 93 LYS A C 1
ATOM 752 O O . LYS A 1 93 ? 2.061 -12.889 -11.530 1.00 94.94 93 LYS A O 1
ATOM 757 N N . SER A 1 94 ? 1.969 -10.873 -12.514 1.00 94.75 94 SER A N 1
ATOM 758 C CA . SER A 1 94 ? 1.707 -11.355 -13.873 1.00 94.75 94 SER A CA 1
ATOM 759 C C . SER A 1 94 ? 2.412 -10.482 -14.907 1.00 94.75 94 SER A C 1
ATOM 761 O O . SER A 1 94 ? 2.581 -9.281 -14.697 1.00 94.75 94 SER A O 1
ATOM 763 N N . TYR A 1 95 ? 2.827 -11.101 -16.012 1.00 93.19 95 TYR A N 1
ATOM 764 C CA . TYR A 1 95 ? 3.574 -10.450 -17.086 1.00 93.19 95 TYR A CA 1
ATOM 765 C C . TYR A 1 95 ? 2.795 -10.521 -18.400 1.00 93.19 95 TYR A C 1
ATOM 767 O O . TYR A 1 95 ? 2.254 -11.574 -18.741 1.00 93.19 95 TYR A O 1
ATOM 775 N N . GLY A 1 96 ? 2.753 -9.406 -19.124 1.00 85.19 96 GLY A N 1
ATOM 776 C CA . GLY A 1 96 ? 2.333 -9.337 -20.522 1.00 85.19 96 GLY A CA 1
ATOM 777 C C . GLY A 1 96 ? 3.532 -9.400 -21.471 1.00 85.19 96 GLY A C 1
ATOM 778 O O . GLY A 1 96 ? 4.654 -9.055 -21.088 1.00 85.19 96 GLY A O 1
ATOM 779 N N . CYS A 1 97 ? 3.284 -9.835 -22.704 1.00 71.69 97 CYS A N 1
ATOM 780 C CA . CYS A 1 97 ? 4.235 -9.775 -23.815 1.00 71.69 97 CYS A CA 1
ATOM 781 C C . CYS A 1 97 ? 3.777 -8.727 -24.825 1.00 71.69 97 CYS A C 1
ATOM 783 O O . CYS A 1 97 ? 2.548 -8.659 -25.059 1.00 71.69 97 CYS A O 1
#

Foldseek 3Di:
DDWDFDDDPNATFWIWDWDWDADPNDIDIDTPDIDGAAEPDDKDFPDWAAPPPPPHIWTFIFPDRYPFKTKTWTWHQVPQPDPGRTDGPDIDIDGDD

pLDDT: mean 85.13, std 8.13, range [66.44, 96.62]